Protein AF-A0A9D9QHP9-F1 (afdb_monomer_lite)

pLDDT: mean 91.85, std 6.61, range [55.88, 96.62]

Sequence (57 aa):
MPKPWLTLQARALLVGLRASLLAGDDGRPELVVSRWAMTRSFRDLREAEAWLARAGG

Radius of gyration: 10.42 Å; chains: 1; bounding box: 30×16×25 Å

Structure (mmCIF, N/CA/C/O backbone):
data_AF-A0A9D9QHP9-F1
#
_entry.id   AF-A0A9D9QHP9-F1
#
loop_
_atom_site.group_PDB
_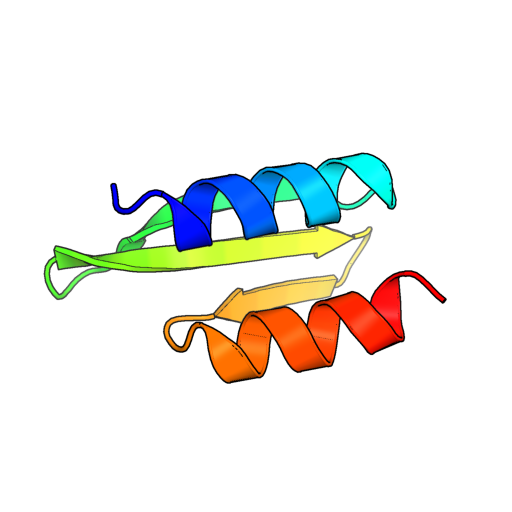atom_site.id
_atom_site.type_symbol
_atom_site.label_atom_id
_atom_site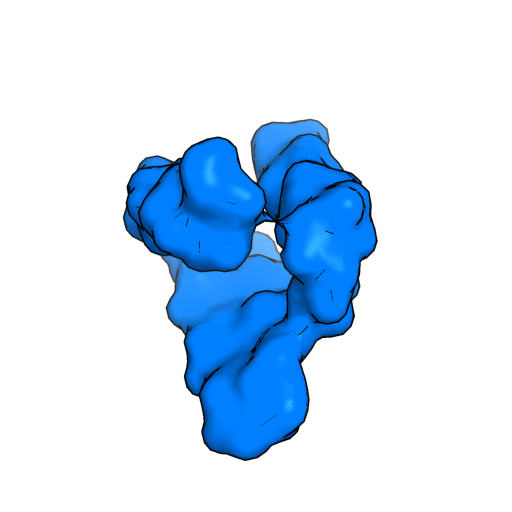.label_alt_id
_atom_site.label_comp_id
_atom_site.label_asym_id
_atom_site.label_entity_id
_atom_site.label_seq_id
_atom_site.pdbx_PDB_ins_code
_atom_site.Cartn_x
_atom_site.Cartn_y
_atom_site.Cartn_z
_atom_site.occupancy
_atom_site.B_iso_or_equiv
_atom_site.auth_seq_id
_atom_site.auth_comp_id
_atom_site.auth_asym_id
_atom_site.auth_atom_id
_atom_site.pdbx_PDB_model_num
ATOM 1 N N . MET A 1 1 ? -7.913 4.071 8.053 1.00 78.38 1 MET A N 1
ATOM 2 C CA . MET A 1 1 ? -6.739 3.177 7.908 1.00 78.38 1 MET A CA 1
ATOM 3 C C . MET A 1 1 ? -5.626 3.592 8.859 1.00 78.38 1 MET A C 1
ATOM 5 O O . MET A 1 1 ? -5.483 4.789 9.083 1.00 78.38 1 MET A O 1
ATOM 9 N N . PRO A 1 2 ? -4.847 2.648 9.416 1.00 87.38 2 PRO A N 1
ATOM 10 C CA . PRO A 1 2 ? -3.726 2.966 10.305 1.00 87.38 2 PRO A CA 1
ATOM 11 C C . PRO A 1 2 ? -2.560 3.656 9.575 1.00 87.38 2 PRO A C 1
ATOM 13 O O . PRO A 1 2 ? -2.233 3.298 8.444 1.00 87.38 2 PRO A O 1
ATOM 16 N N . LYS A 1 3 ? -1.882 4.595 10.251 1.00 92.94 3 LYS A N 1
ATOM 17 C CA . LYS A 1 3 ? -0.736 5.363 9.717 1.00 92.94 3 LYS A CA 1
ATOM 18 C C . LYS A 1 3 ? 0.387 4.497 9.106 1.00 92.94 3 LYS A C 1
ATOM 20 O O . LYS A 1 3 ? 0.839 4.853 8.021 1.00 92.94 3 LYS A O 1
ATOM 25 N N . PRO A 1 4 ? 0.814 3.367 9.711 1.00 94.69 4 PRO A N 1
ATOM 26 C CA . PRO A 1 4 ? 1.889 2.543 9.146 1.00 94.69 4 PRO A CA 1
ATOM 27 C C . PRO A 1 4 ? 1.599 2.015 7.733 1.00 94.69 4 PRO A C 1
ATOM 29 O O . PRO A 1 4 ? 2.486 1.987 6.884 1.00 94.69 4 PRO A O 1
ATOM 32 N N . TRP A 1 5 ? 0.343 1.668 7.448 1.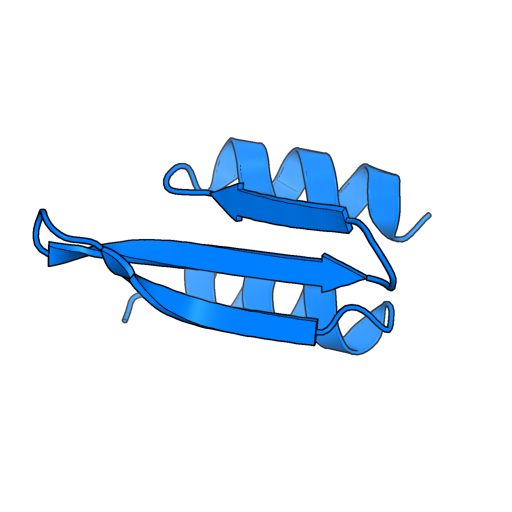00 95.62 5 TRP A N 1
ATOM 33 C CA . TRP A 1 5 ? -0.070 1.197 6.127 1.00 95.62 5 TRP A CA 1
ATOM 34 C C . TRP A 1 5 ? -0.006 2.297 5.062 1.00 95.62 5 TRP A C 1
ATOM 36 O O . TRP A 1 5 ? 0.447 2.049 3.947 1.00 95.62 5 TRP A O 1
ATOM 46 N N . LEU A 1 6 ? -0.394 3.525 5.420 1.00 95.81 6 LEU A N 1
ATOM 47 C CA . LEU A 1 6 ? -0.268 4.691 4.539 1.00 95.81 6 LEU A CA 1
ATOM 48 C C . LEU A 1 6 ? 1.204 5.003 4.238 1.00 95.81 6 LEU A C 1
ATOM 50 O O . LEU A 1 6 ? 1.553 5.327 3.105 1.00 95.81 6 LEU A O 1
ATOM 54 N N . THR A 1 7 ? 2.088 4.853 5.229 1.00 95.44 7 THR A N 1
ATOM 55 C CA . THR A 1 7 ? 3.535 5.001 5.029 1.00 95.44 7 THR A CA 1
ATOM 56 C C . THR A 1 7 ? 4.083 3.959 4.052 1.00 95.44 7 THR A C 1
ATOM 58 O O . THR A 1 7 ? 4.861 4.316 3.169 1.00 95.44 7 THR A O 1
ATOM 61 N N . LEU A 1 8 ? 3.671 2.692 4.156 1.00 94.94 8 LEU A N 1
ATOM 62 C CA . LEU A 1 8 ? 4.091 1.653 3.208 1.00 94.94 8 LEU A CA 1
ATOM 63 C C . LEU A 1 8 ? 3.563 1.905 1.794 1.00 94.94 8 LEU A C 1
ATOM 65 O O . LEU A 1 8 ? 4.316 1.751 0.834 1.00 94.94 8 LEU A O 1
ATOM 69 N N . GLN A 1 9 ? 2.312 2.352 1.661 1.00 96.19 9 GLN A N 1
ATOM 70 C CA . GLN A 1 9 ? 1.753 2.750 0.370 1.00 96.19 9 GLN A CA 1
ATOM 71 C C . GLN A 1 9 ? 2.582 3.873 -0.271 1.00 96.19 9 GLN A C 1
ATOM 73 O O . GLN A 1 9 ? 2.968 3.763 -1.433 1.00 96.19 9 GLN A O 1
ATOM 78 N N . ALA A 1 10 ? 2.911 4.921 0.489 1.00 95.50 10 ALA A N 1
ATOM 79 C CA . ALA A 1 10 ? 3.748 6.016 0.005 1.00 95.50 10 ALA A CA 1
ATOM 80 C C . ALA A 1 10 ? 5.149 5.532 -0.408 1.00 95.50 10 ALA A C 1
ATOM 82 O O . ALA A 1 10 ? 5.631 5.894 -1.479 1.00 95.50 10 ALA A O 1
ATOM 83 N N . ARG A 1 11 ? 5.783 4.662 0.392 1.00 94.75 11 ARG A N 1
ATOM 84 C CA . ARG A 1 11 ? 7.086 4.060 0.057 1.00 94.75 11 ARG A CA 1
ATOM 85 C C . ARG A 1 11 ? 7.031 3.270 -1.248 1.00 94.75 11 ARG A C 1
ATOM 87 O O . ARG A 1 11 ? 7.925 3.426 -2.069 1.00 94.75 11 ARG A O 1
ATOM 94 N N . ALA A 1 12 ? 5.986 2.471 -1.457 1.00 93.94 12 ALA A N 1
ATOM 95 C CA . ALA A 1 12 ? 5.795 1.717 -2.693 1.00 93.94 12 ALA A CA 1
ATOM 96 C C . ALA A 1 12 ? 5.688 2.641 -3.920 1.00 93.94 12 ALA A C 1
ATOM 98 O O . ALA A 1 12 ? 6.354 2.401 -4.927 1.00 93.94 12 ALA A O 1
ATOM 99 N N . LEU A 1 13 ? 4.921 3.731 -3.811 1.00 93.75 13 LEU A N 1
ATOM 100 C CA . LEU A 1 13 ? 4.791 4.730 -4.878 1.00 93.75 13 LEU A CA 1
ATOM 101 C C . LEU A 1 13 ? 6.130 5.408 -5.203 1.00 93.75 13 LEU A C 1
ATOM 103 O O . LEU A 1 13 ? 6.452 5.589 -6.376 1.00 93.75 13 LEU A O 1
ATOM 107 N N . LEU A 1 14 ? 6.933 5.733 -4.184 1.00 93.44 14 LEU A N 1
ATOM 108 C CA . LEU A 1 14 ? 8.246 6.366 -4.359 1.00 93.44 14 LEU A CA 1
ATOM 109 C C . LEU A 1 14 ? 9.247 5.484 -5.120 1.00 93.44 14 LEU A C 1
ATOM 111 O O . LEU A 1 14 ? 10.095 6.014 -5.831 1.00 93.44 14 LEU A O 1
ATOM 115 N N . VAL A 1 15 ? 9.131 4.157 -5.023 1.00 91.75 15 VAL A N 1
ATOM 116 C CA . VAL A 1 15 ? 9.976 3.205 -5.771 1.00 91.75 15 VAL A CA 1
ATOM 117 C C . VAL A 1 15 ? 9.345 2.762 -7.102 1.00 91.75 15 VAL A C 1
ATOM 119 O O . VAL A 1 15 ? 9.754 1.768 -7.702 1.00 91.75 15 VAL A O 1
ATOM 122 N N . GLY A 1 16 ? 8.333 3.494 -7.583 1.00 91.12 16 GLY A N 1
ATOM 123 C CA . GLY A 1 16 ? 7.704 3.273 -8.887 1.00 91.12 16 GLY A CA 1
ATOM 124 C C . GLY A 1 16 ? 6.715 2.105 -8.938 1.00 91.12 16 GLY A C 1
ATOM 125 O O . GLY A 1 16 ? 6.356 1.651 -10.026 1.00 91.12 16 GLY A O 1
ATOM 126 N N . LEU A 1 17 ? 6.266 1.603 -7.786 1.00 92.94 17 LEU A N 1
ATOM 127 C CA . LEU A 1 17 ? 5.238 0.567 -7.707 1.00 92.94 17 LEU A CA 1
ATOM 128 C C . LEU A 1 17 ? 3.858 1.217 -7.615 1.00 92.94 17 LEU A C 1
ATOM 130 O O . LEU A 1 17 ? 3.668 2.202 -6.906 1.00 92.94 17 LEU A O 1
ATOM 134 N N . ARG A 1 18 ? 2.854 0.639 -8.276 1.00 94.62 18 ARG A N 1
ATOM 135 C CA . ARG A 1 18 ? 1.459 1.020 -8.021 1.00 94.62 18 ARG A CA 1
ATOM 136 C C . ARG A 1 18 ? 1.013 0.366 -6.720 1.00 94.62 18 ARG A C 1
ATOM 138 O O . ARG A 1 18 ? 1.178 -0.843 -6.574 1.00 94.62 18 ARG A O 1
ATOM 145 N N . ALA A 1 19 ? 0.437 1.136 -5.801 1.00 95.88 19 ALA A N 1
ATOM 146 C CA . ALA A 1 19 ? 0.012 0.628 -4.502 1.00 95.88 19 ALA A CA 1
ATOM 147 C C . ALA A 1 19 ? -1.389 1.114 -4.119 1.00 95.88 19 ALA A C 1
ATOM 149 O O . ALA A 1 19 ? -1.652 2.318 -4.040 1.00 95.88 19 ALA A O 1
ATOM 150 N N . SER A 1 20 ? -2.264 0.161 -3.822 1.00 95.88 20 SER A N 1
ATOM 151 C CA . SER A 1 20 ? -3.623 0.389 -3.347 1.00 95.88 20 SER A CA 1
ATOM 152 C C . SER A 1 20 ? -3.749 -0.168 -1.941 1.00 95.88 20 SER A C 1
ATOM 154 O O . SER A 1 20 ? -3.453 -1.335 -1.699 1.00 95.88 20 SER A O 1
ATOM 156 N N . LEU A 1 21 ? -4.184 0.676 -1.012 1.00 95.50 21 LEU A N 1
ATOM 157 C CA . LEU A 1 21 ? -4.529 0.250 0.332 1.00 95.50 21 LEU A CA 1
ATOM 158 C C . LEU A 1 21 ? -6.045 0.058 0.387 1.00 95.50 21 LEU A C 1
ATOM 160 O O . LEU A 1 21 ? -6.794 0.981 0.068 1.00 95.50 21 LEU A O 1
ATOM 164 N N . LEU A 1 22 ? -6.484 -1.145 0.751 1.00 94.69 22 LEU A N 1
ATOM 165 C CA . LEU A 1 22 ? -7.882 -1.576 0.741 1.00 94.69 22 LEU A CA 1
ATOM 166 C C . LEU A 1 22 ? -8.283 -2.106 2.124 1.00 94.69 22 LEU A C 1
ATOM 168 O O . LEU A 1 22 ? -7.427 -2.412 2.956 1.00 94.69 22 LEU A O 1
ATOM 172 N N . ALA A 1 23 ? -9.586 -2.195 2.383 1.00 93.62 23 ALA A N 1
ATOM 173 C CA . ALA A 1 23 ? -10.098 -3.062 3.439 1.00 93.62 23 ALA A CA 1
ATOM 174 C C . ALA A 1 23 ? -10.289 -4.456 2.830 1.00 93.62 23 ALA A C 1
ATOM 176 O O . ALA A 1 23 ? -11.003 -4.584 1.838 1.00 93.62 23 ALA A O 1
ATOM 177 N N . GLY A 1 24 ? -9.613 -5.462 3.379 1.00 89.88 24 GLY A N 1
ATOM 178 C CA . GLY A 1 24 ? -9.807 -6.859 3.010 1.00 89.88 24 GLY A CA 1
ATOM 179 C C . GLY A 1 24 ? -11.176 -7.372 3.459 1.00 89.88 24 GLY A C 1
ATOM 180 O O . GLY A 1 24 ? -11.895 -6.702 4.203 1.00 89.88 24 GLY A O 1
ATOM 181 N N . ASP A 1 25 ? -11.523 -8.584 3.033 1.00 89.31 25 ASP A N 1
ATOM 182 C CA . ASP A 1 25 ? -12.845 -9.185 3.282 1.00 89.31 25 ASP A CA 1
ATOM 183 C C . ASP A 1 25 ? -13.161 -9.384 4.776 1.00 89.31 25 ASP A C 1
ATOM 185 O O . ASP A 1 25 ? -14.320 -9.468 5.173 1.00 89.31 25 ASP A O 1
ATOM 189 N N . ASP A 1 26 ? -12.130 -9.431 5.620 1.00 91.81 26 ASP A N 1
ATOM 190 C CA . ASP A 1 26 ? -12.224 -9.513 7.080 1.00 91.81 26 ASP A CA 1
ATOM 191 C C . ASP A 1 26 ? -12.241 -8.130 7.769 1.00 91.81 26 ASP A C 1
ATOM 193 O O . ASP A 1 26 ? -12.149 -8.034 8.996 1.00 91.81 26 ASP A O 1
ATOM 197 N N . GLY A 1 27 ? -12.323 -7.048 6.989 1.00 90.00 27 GLY A N 1
ATOM 198 C CA . GLY A 1 27 ? -12.280 -5.661 7.450 1.00 90.00 27 GLY A CA 1
ATOM 199 C C . GLY A 1 27 ? -10.885 -5.169 7.849 1.00 90.00 27 GLY A C 1
ATOM 200 O O . GLY A 1 27 ? -10.744 -4.018 8.277 1.00 90.00 27 GLY A O 1
ATOM 201 N N . ARG A 1 28 ? -9.839 -6.000 7.726 1.00 91.88 28 ARG A N 1
ATOM 202 C CA . ARG A 1 28 ? -8.461 -5.610 8.052 1.00 91.88 28 ARG A CA 1
ATOM 203 C C . ARG A 1 28 ? -7.793 -4.923 6.860 1.00 91.88 28 ARG A C 1
ATOM 205 O O . ARG A 1 28 ? -8.161 -5.176 5.719 1.00 91.88 28 ARG A O 1
ATOM 212 N N . PRO A 1 29 ? -6.811 -4.034 7.082 1.00 94.81 29 PRO A N 1
ATOM 213 C CA . PRO A 1 29 ? -6.099 -3.402 5.977 1.00 94.81 29 PRO A CA 1
ATOM 214 C C . PRO A 1 29 ? -5.333 -4.426 5.129 1.00 94.81 29 PRO A C 1
ATOM 216 O O . PRO A 1 29 ? -4.631 -5.279 5.670 1.00 94.81 29 PRO A O 1
ATOM 219 N N . GLU A 1 30 ? -5.418 -4.286 3.810 1.00 96.00 30 GLU A N 1
ATOM 220 C CA . GLU A 1 30 ? -4.660 -5.068 2.835 1.00 96.00 30 GLU A CA 1
ATOM 221 C C . GLU A 1 30 ? -3.958 -4.116 1.860 1.00 96.00 30 GLU A C 1
ATOM 223 O O . GLU A 1 30 ? -4.590 -3.255 1.241 1.00 96.00 30 GLU A O 1
ATOM 228 N N . LEU A 1 31 ? -2.636 -4.241 1.741 1.00 96.62 31 LEU A N 1
ATOM 229 C CA . LEU A 1 31 ? -1.840 -3.481 0.782 1.00 96.62 31 LEU A CA 1
ATOM 230 C C . LEU A 1 31 ? -1.631 -4.320 -0.471 1.00 96.62 31 LEU A C 1
ATOM 232 O O . LEU A 1 31 ? -0.941 -5.333 -0.426 1.00 96.62 31 LEU A O 1
ATOM 236 N N . VAL A 1 32 ? -2.170 -3.865 -1.595 1.00 95.88 32 VAL A N 1
ATOM 237 C CA . VAL A 1 32 ? -1.957 -4.470 -2.910 1.00 95.88 32 VAL A CA 1
ATOM 238 C C . VAL A 1 32 ? -0.926 -3.646 -3.662 1.00 95.88 32 VAL A C 1
ATOM 240 O O . VAL A 1 32 ? -1.136 -2.462 -3.923 1.00 95.8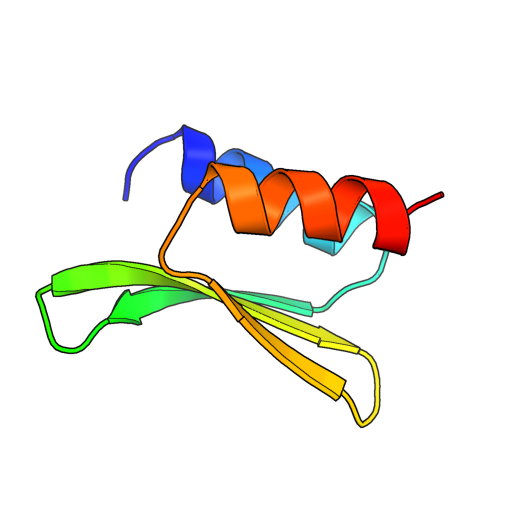8 32 VAL A O 1
ATOM 243 N N . VAL A 1 33 ? 0.190 -4.272 -4.020 1.00 95.44 33 VAL A N 1
ATOM 244 C CA . VAL A 1 33 ? 1.271 -3.652 -4.784 1.00 95.44 33 VAL A CA 1
ATOM 245 C C . VAL A 1 33 ? 1.393 -4.336 -6.138 1.00 95.44 33 VAL A C 1
ATOM 247 O O . VAL A 1 33 ? 1.332 -5.561 -6.237 1.00 95.44 33 VAL A O 1
ATOM 250 N N . SER A 1 34 ? 1.569 -3.548 -7.196 1.00 93.62 34 SER A N 1
ATOM 251 C CA . SER A 1 34 ? 1.676 -4.049 -8.563 1.00 93.62 34 SER A CA 1
ATOM 252 C C . SER A 1 34 ? 2.802 -3.374 -9.347 1.00 93.62 34 SER A C 1
ATOM 254 O O . SER A 1 34 ? 3.027 -2.162 -9.253 1.00 93.62 34 SER A O 1
ATOM 256 N N . ARG A 1 35 ? 3.519 -4.181 -10.136 1.00 90.00 35 ARG A N 1
ATOM 257 C CA . ARG A 1 35 ? 4.528 -3.750 -11.111 1.00 90.00 35 ARG A CA 1
ATOM 258 C C . ARG A 1 35 ? 4.469 -4.659 -12.327 1.00 90.00 35 ARG A C 1
ATOM 260 O O . ARG A 1 35 ? 4.733 -5.854 -12.222 1.00 90.00 35 ARG A O 1
ATOM 267 N N . TRP A 1 36 ? 4.164 -4.072 -13.483 1.00 83.75 36 TRP A N 1
ATOM 268 C CA . TRP A 1 36 ? 4.013 -4.802 -14.745 1.00 83.75 36 TRP A CA 1
ATOM 269 C C . TRP A 1 36 ? 3.077 -6.013 -14.578 1.00 83.75 36 TRP A C 1
ATOM 271 O O . TRP A 1 36 ? 1.909 -5.822 -14.256 1.00 83.75 36 TRP A O 1
ATOM 281 N N . ALA A 1 37 ? 3.583 -7.235 -14.758 1.00 82.94 37 ALA A N 1
ATOM 282 C CA . ALA A 1 37 ? 2.831 -8.486 -14.664 1.00 82.94 37 ALA A CA 1
ATOM 283 C C . ALA A 1 37 ? 2.816 -9.118 -13.256 1.00 82.94 37 ALA A C 1
ATOM 285 O O . ALA A 1 37 ? 2.310 -10.224 -13.090 1.00 82.94 37 ALA A O 1
ATOM 286 N N . MET A 1 38 ? 3.373 -8.453 -12.238 1.00 86.25 38 MET A N 1
ATOM 287 C CA . MET A 1 38 ? 3.396 -8.959 -10.867 1.00 86.25 38 MET A CA 1
ATOM 288 C C . MET A 1 38 ? 2.467 -8.131 -9.983 1.00 86.25 38 MET A C 1
ATOM 290 O O . MET A 1 38 ? 2.667 -6.928 -9.815 1.00 86.25 38 MET A O 1
ATOM 294 N N . THR A 1 39 ? 1.486 -8.801 -9.381 1.00 93.88 39 THR A N 1
ATOM 295 C CA . THR A 1 39 ? 0.644 -8.249 -8.315 1.00 93.88 39 THR A CA 1
ATOM 296 C C . THR A 1 39 ? 0.848 -9.084 -7.064 1.00 93.88 39 THR A C 1
ATOM 298 O O . THR A 1 39 ? 0.827 -10.312 -7.126 1.00 93.88 39 THR A O 1
ATOM 301 N N . ARG A 1 40 ? 1.064 -8.423 -5.930 1.00 94.75 40 ARG A N 1
ATOM 302 C CA . ARG A 1 40 ? 1.188 -9.070 -4.626 1.00 94.75 40 ARG A CA 1
ATOM 303 C C . ARG A 1 40 ? 0.395 -8.283 -3.599 1.00 94.75 40 ARG A C 1
ATOM 305 O O . ARG A 1 40 ? 0.436 -7.054 -3.611 1.00 94.75 40 ARG A O 1
ATOM 312 N N . SER A 1 41 ? -0.308 -8.985 -2.720 1.00 95.69 41 SER A N 1
ATOM 313 C CA . SER A 1 41 ? -1.011 -8.371 -1.602 1.00 95.69 41 SER A CA 1
ATOM 314 C C . SER A 1 41 ? -0.401 -8.769 -0.265 1.00 95.69 41 SER A C 1
ATOM 316 O O . SER A 1 41 ? 0.247 -9.810 -0.144 1.00 95.69 41 SER A O 1
ATOM 318 N N . PHE A 1 42 ? -0.570 -7.899 0.726 1.00 96.06 42 PHE A N 1
ATOM 319 C CA . PHE A 1 42 ? -0.038 -8.075 2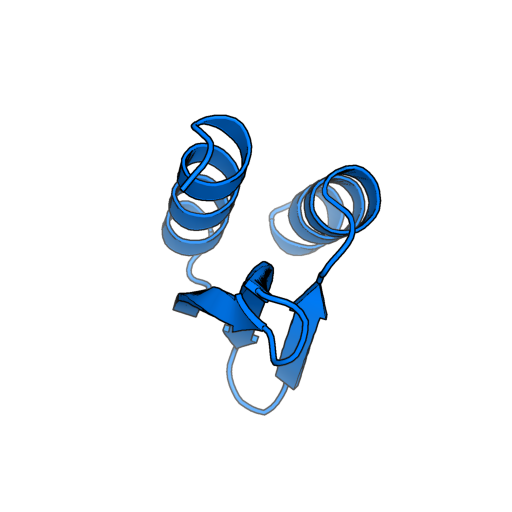.067 1.00 96.06 42 PHE A CA 1
ATOM 320 C C . PHE A 1 42 ? -1.095 -7.703 3.097 1.00 96.06 42 PHE A C 1
ATOM 322 O O . PHE A 1 42 ? -1.628 -6.593 3.075 1.00 96.06 42 PHE A O 1
ATOM 329 N N . ARG A 1 43 ? -1.342 -8.620 4.033 1.00 95.00 43 ARG A N 1
ATOM 330 C CA . ARG A 1 43 ? -2.169 -8.388 5.230 1.00 95.00 43 ARG A CA 1
ATOM 331 C C . ARG A 1 43 ? -1.331 -8.256 6.503 1.00 95.00 43 ARG A C 1
ATOM 333 O O . ARG A 1 43 ? -1.838 -7.811 7.528 1.00 95.00 43 ARG A O 1
ATOM 340 N N . ASP A 1 44 ? -0.044 -8.597 6.425 1.00 95.38 44 ASP A N 1
ATOM 341 C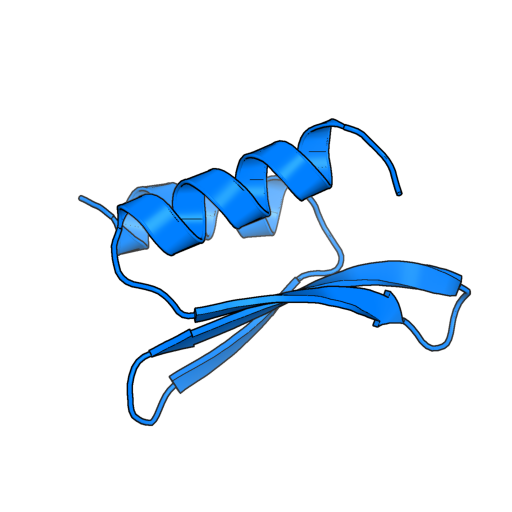 CA . ASP A 1 44 ? 0.933 -8.377 7.486 1.00 95.38 44 ASP A CA 1
ATOM 342 C C . ASP A 1 44 ? 1.851 -7.194 7.152 1.00 95.38 44 ASP A C 1
ATOM 344 O O . ASP A 1 44 ? 2.407 -7.087 6.055 1.00 95.38 44 ASP A O 1
ATOM 348 N N . LEU A 1 45 ? 2.012 -6.296 8.124 1.00 94.25 45 LEU A N 1
ATOM 349 C CA . LEU A 1 45 ? 2.789 -5.072 7.957 1.00 94.25 45 LEU A CA 1
ATOM 350 C C . LEU A 1 45 ? 4.289 -5.364 7.783 1.00 94.25 45 LEU A C 1
ATOM 352 O O . LEU A 1 45 ? 4.958 -4.711 6.981 1.00 94.25 45 LEU A O 1
ATOM 356 N N . ARG A 1 46 ? 4.825 -6.333 8.537 1.00 95.50 46 ARG A N 1
ATOM 357 C CA . ARG A 1 46 ? 6.259 -6.655 8.536 1.00 95.50 46 ARG A CA 1
ATOM 358 C C . ARG A 1 46 ? 6.657 -7.358 7.248 1.00 95.50 46 ARG A C 1
ATOM 360 O O . ARG A 1 46 ? 7.718 -7.066 6.701 1.00 95.50 46 ARG A O 1
ATOM 367 N N . GLU A 1 47 ? 5.805 -8.242 6.740 1.00 96.06 47 GLU A N 1
ATOM 368 C CA . GLU A 1 47 ? 6.016 -8.884 5.445 1.00 96.06 47 GLU A CA 1
ATOM 369 C C . GLU A 1 47 ? 6.048 -7.847 4.312 1.00 96.06 47 GLU A C 1
ATOM 371 O O . GLU A 1 47 ? 6.974 -7.860 3.496 1.00 96.06 47 GLU A O 1
ATOM 376 N N . ALA A 1 48 ? 5.082 -6.920 4.294 1.00 94.75 48 ALA A N 1
ATOM 377 C CA . ALA A 1 48 ? 5.024 -5.842 3.308 1.00 94.75 48 ALA A CA 1
ATOM 378 C C . ALA A 1 48 ? 6.290 -4.975 3.338 1.00 94.75 48 ALA A C 1
ATOM 380 O O . ALA A 1 48 ? 6.869 -4.669 2.295 1.00 94.75 48 ALA A O 1
ATOM 381 N N . GLU A 1 49 ? 6.750 -4.609 4.536 1.00 94.62 49 GLU A N 1
ATOM 382 C CA . GLU A 1 49 ? 7.968 -3.827 4.727 1.00 94.62 49 GLU A CA 1
ATOM 383 C C . GLU A 1 49 ? 9.223 -4.567 4.243 1.00 94.62 49 GLU A C 1
ATOM 385 O O . GLU A 1 49 ? 10.004 -4.011 3.467 1.00 94.62 49 GLU A O 1
ATOM 390 N N . ALA A 1 50 ? 9.397 -5.829 4.643 1.00 94.75 50 ALA A N 1
ATOM 391 C CA . ALA A 1 50 ? 10.540 -6.646 4.243 1.00 94.75 50 ALA A CA 1
ATOM 392 C C . ALA A 1 50 ? 10.557 -6.932 2.733 1.00 94.75 50 ALA A C 1
ATOM 394 O O . ALA A 1 50 ? 11.616 -7.089 2.120 1.00 94.75 50 ALA A O 1
ATOM 395 N N . TRP A 1 51 ? 9.387 -7.035 2.105 1.00 93.19 51 TRP A N 1
ATOM 396 C CA . TRP A 1 51 ? 9.293 -7.153 0.656 1.00 93.19 51 TRP A CA 1
ATOM 397 C C . TRP A 1 51 ? 9.637 -5.833 -0.045 1.00 93.19 51 TRP A C 1
ATOM 399 O O . TRP A 1 51 ? 10.472 -5.844 -0.948 1.00 93.19 51 TRP A O 1
ATOM 409 N N . LEU A 1 52 ? 9.076 -4.700 0.398 1.00 91.62 52 LEU A N 1
ATOM 410 C CA . LEU A 1 52 ? 9.351 -3.383 -0.191 1.00 91.62 52 LEU A CA 1
ATOM 411 C C . LEU A 1 52 ? 10.827 -2.988 -0.087 1.00 91.62 52 LEU A C 1
ATOM 413 O O . LEU A 1 52 ? 11.371 -2.456 -1.050 1.00 91.62 52 LEU A O 1
ATOM 417 N N . ALA A 1 53 ? 11.485 -3.295 1.035 1.00 91.12 53 ALA A N 1
ATOM 418 C CA . ALA A 1 53 ? 12.919 -3.063 1.203 1.00 91.12 53 ALA A CA 1
ATOM 419 C C . ALA A 1 53 ? 13.759 -3.795 0.139 1.00 91.12 53 ALA A C 1
ATOM 421 O O . ALA A 1 53 ? 14.730 -3.246 -0.358 1.00 91.12 53 ALA A O 1
ATOM 422 N N . ARG A 1 54 ? 13.353 -5.006 -0.267 1.00 88.69 54 ARG A N 1
ATOM 423 C CA . ARG A 1 54 ? 14.031 -5.772 -1.329 1.00 88.69 54 ARG A CA 1
ATOM 424 C C . ARG A 1 54 ? 13.651 -5.317 -2.738 1.00 88.69 54 ARG A C 1
ATOM 426 O O . ARG A 1 54 ? 14.451 -5.446 -3.655 1.00 88.69 54 ARG A O 1
ATOM 433 N N . ALA A 1 55 ? 12.421 -4.839 -2.924 1.00 83.81 55 ALA A N 1
ATOM 434 C CA . ALA A 1 55 ? 11.907 -4.414 -4.225 1.00 83.81 55 ALA A CA 1
ATOM 435 C C . ALA A 1 55 ? 12.402 -3.017 -4.646 1.00 83.81 55 ALA A C 1
ATOM 437 O O . ALA A 1 55 ? 12.431 -2.727 -5.843 1.00 83.81 55 ALA A O 1
ATOM 438 N N . GLY A 1 56 ? 12.743 -2.163 -3.675 1.00 73.62 56 GLY A N 1
ATOM 439 C CA . GLY A 1 56 ? 13.216 -0.793 -3.887 1.00 73.62 56 GLY A CA 1
ATOM 440 C C . GLY A 1 56 ? 14.725 -0.640 -4.108 1.00 73.62 56 GLY A C 1
ATOM 441 O O . GLY A 1 56 ? 15.112 0.319 -4.771 1.00 73.62 56 GLY A O 1
ATOM 442 N N . GLY A 1 57 ? 15.541 -1.586 -3.621 1.00 55.88 57 GLY A N 1
ATOM 443 C CA . GLY A 1 57 ? 17.007 -1.472 -3.580 1.00 55.88 57 GLY A CA 1
ATOM 444 C C . GLY A 1 57 ? 17.512 -1.009 -2.222 1.00 55.88 57 GLY A C 1
ATOM 445 O O . GLY A 1 57 ? 17.059 0.063 -1.764 1.00 55.88 57 GLY A O 1
#

Foldseek 3Di:
DDPLLVVLCVLLVVLVWHWDWDQPPVRQIKIWTDDDPDIDIDRDSVVSVVVSVVSRD

Secondary structure (DSSP, 8-state):
--HHHHHHHHHHHHTT-EEEEEE-TTSSEEEEEEETTEEEEESSHHHHHHHHHHHH-